Protein AF-A0A7W1GG84-F1 (afdb_monomer_lite)

Secondary structure (DSSP, 8-state):
----SSSSSHHHHHHHHHHHHHHHHHHHHHHHHHHHHHHHHHHHHHHHHHHHHHHHHHHH--TT-BHHHHHHHHHHHT-SSEEEEEE---TT-SS-SEEEEEE---TT---EEEEEEEETTEEEEEEEEETTBTT---TTPPPPEE-SSS------------------------

Foldseek 3Di:
DDDPDDDPPPVVVVVVVVVVVVVVVVVVVVVVVVVVVVVVVVVVVVQVLLVVLVVVLVVVDDFFDFPVRSVVSVVVLPRPFKDKAWDDDDVPDPQPTKIKIWGPDDPPDQTWIKIFGDDPRTTAWIAIATPVDPPHHDPPTDDIDGDSDPPPPPPPDDPDDDDDDDDPPPDPRD

pLDDT: mean 79.42, std 18.45, range [38.41, 97.88]

Sequence (174 aa):
MDKISRRDESGRSEGRSKIIRVAKVGLFLLLIFTMMFGIFLWRFASREASREELLCFRNQIEVGYTKEQIKSVFVSGNYKHLELLEFANDAANTHGNVWHVSTLLEFGASNWVLWLYFSDSRMTSMKVRLEDSENIKPHDAPPDIGTARGVPVSCVGVAGCVDESANTARPPLC

Radius of gyration: 30.0 Å; chains: 1; bounding box: 91×46×83 Å

Structure (mmCIF, N/CA/C/O backbone):
data_AF-A0A7W1GG84-F1
#
_entry.id   AF-A0A7W1GG84-F1
#
loop_
_atom_site.group_PDB
_atom_site.id
_atom_site.type_symbol
_atom_site.label_atom_id
_atom_site.label_alt_id
_atom_site.label_comp_id
_atom_site.label_asym_id
_atom_site.label_entity_id
_atom_site.label_seq_id
_atom_site.pdbx_PDB_ins_code
_atom_site.Cartn_x
_atom_site.Cartn_y
_atom_site.Cartn_z
_atom_site.occupancy
_atom_site.B_iso_or_equiv
_atom_site.auth_seq_id
_atom_site.auth_comp_id
_atom_site.auth_asym_id
_atom_site.auth_atom_id
_atom_site.pdbx_PDB_model_num
ATOM 1 N N . MET A 1 1 ? 61.677 -1.045 -62.737 1.00 53.38 1 MET A N 1
ATOM 2 C CA . MET A 1 1 ? 61.458 -1.653 -61.412 1.00 53.38 1 MET A CA 1
ATOM 3 C C . MET A 1 1 ? 60.747 -0.644 -60.522 1.00 53.38 1 MET A C 1
ATOM 5 O O . MET A 1 1 ? 61.303 0.398 -60.205 1.00 53.38 1 MET A O 1
ATOM 9 N N . ASP A 1 2 ? 59.472 -0.943 -60.281 1.00 55.41 2 ASP A N 1
ATOM 10 C CA . ASP A 1 2 ? 58.619 -0.625 -59.128 1.00 55.41 2 ASP A CA 1
ATOM 11 C C . ASP A 1 2 ? 58.476 0.826 -58.649 1.00 55.41 2 ASP A C 1
ATOM 13 O O . ASP A 1 2 ? 59.123 1.275 -57.707 1.00 55.41 2 ASP A O 1
ATOM 17 N N . LYS A 1 3 ? 57.507 1.543 -59.237 1.00 57.78 3 LYS A N 1
ATOM 18 C CA . LYS A 1 3 ? 56.982 2.816 -58.702 1.00 57.78 3 LYS A CA 1
ATOM 19 C C . LYS A 1 3 ? 55.458 2.968 -58.840 1.00 57.78 3 LYS A C 1
ATOM 21 O O . LYS A 1 3 ? 54.955 4.074 -59.009 1.00 57.78 3 LYS A O 1
ATOM 26 N N . ILE A 1 4 ? 54.704 1.870 -58.755 1.00 60.88 4 ILE A N 1
ATOM 27 C CA . ILE A 1 4 ? 53.233 1.890 -58.860 1.00 60.88 4 ILE A CA 1
ATOM 28 C C . ILE A 1 4 ? 52.624 0.990 -57.777 1.00 60.88 4 ILE A C 1
ATOM 30 O O . ILE A 1 4 ? 52.214 -0.118 -58.076 1.00 60.88 4 ILE A O 1
ATOM 34 N N . SER A 1 5 ? 52.612 1.416 -56.505 1.00 60.25 5 SER A N 1
ATOM 35 C CA . SER A 1 5 ? 51.786 0.749 -55.471 1.00 60.25 5 SER A CA 1
ATOM 36 C C . SER A 1 5 ? 51.687 1.536 -54.150 1.00 60.25 5 SER A C 1
ATOM 38 O O . SER A 1 5 ? 51.948 0.987 -53.083 1.00 60.25 5 SER A O 1
ATOM 40 N N . ARG A 1 6 ? 51.385 2.846 -54.168 1.00 61.69 6 ARG A N 1
ATOM 41 C CA . ARG A 1 6 ? 51.180 3.610 -52.906 1.00 61.69 6 ARG A CA 1
ATOM 42 C C . ARG A 1 6 ? 50.022 4.618 -52.882 1.00 61.69 6 ARG A C 1
ATOM 44 O O . ARG A 1 6 ? 49.866 5.293 -51.872 1.00 61.69 6 ARG A O 1
ATOM 51 N N . ARG A 1 7 ? 49.204 4.759 -53.936 1.00 59.62 7 ARG A N 1
ATOM 52 C CA . ARG A 1 7 ? 48.136 5.788 -53.956 1.00 59.62 7 ARG A CA 1
ATOM 53 C C . ARG A 1 7 ? 46.741 5.332 -53.514 1.00 59.62 7 ARG A C 1
ATOM 55 O O . ARG A 1 7 ? 45.951 6.201 -53.165 1.00 59.62 7 ARG A O 1
ATOM 62 N N . ASP A 1 8 ? 46.463 4.034 -53.404 1.00 59.53 8 ASP A N 1
ATOM 63 C CA . ASP A 1 8 ? 45.087 3.567 -53.140 1.00 59.53 8 ASP A CA 1
ATOM 64 C C . ASP A 1 8 ? 44.741 3.315 -51.660 1.00 59.53 8 ASP A C 1
ATOM 66 O O . ASP A 1 8 ? 43.592 3.025 -51.330 1.00 59.53 8 ASP A O 1
ATOM 70 N N . GLU A 1 9 ? 45.680 3.476 -50.724 1.00 64.06 9 GLU A N 1
ATOM 71 C CA . GLU A 1 9 ? 45.395 3.217 -49.300 1.00 64.06 9 GLU A CA 1
ATOM 72 C C . GLU A 1 9 ? 44.763 4.410 -48.560 1.00 64.06 9 GLU A C 1
ATOM 74 O O . GLU A 1 9 ? 44.123 4.234 -47.520 1.00 64.06 9 GLU A O 1
ATOM 79 N N . SER A 1 10 ? 44.877 5.627 -49.104 1.00 61.03 10 SER A N 1
ATOM 80 C CA . SER A 1 10 ? 44.446 6.853 -48.415 1.00 61.03 10 SER A CA 1
ATOM 81 C C . SER A 1 10 ? 42.918 6.979 -48.301 1.00 61.03 10 SER A C 1
ATOM 83 O O . SER A 1 10 ? 42.414 7.308 -47.226 1.00 61.03 10 SER A O 1
ATOM 85 N N . GLY A 1 11 ? 42.159 6.622 -49.344 1.00 61.44 11 GLY A N 1
ATOM 86 C CA . GLY A 1 11 ? 40.690 6.732 -49.334 1.00 61.44 11 GLY A CA 1
ATOM 87 C C . GLY A 1 11 ? 39.984 5.719 -48.420 1.00 61.44 11 GLY A C 1
ATOM 88 O O . GLY A 1 11 ? 38.868 5.954 -47.955 1.00 61.44 11 GLY A O 1
ATOM 89 N N . ARG A 1 12 ? 40.641 4.596 -48.097 1.00 64.88 12 ARG A N 1
ATOM 90 C CA . ARG A 1 12 ? 40.060 3.517 -47.275 1.00 64.88 12 ARG A CA 1
ATOM 91 C C . ARG A 1 12 ? 40.078 3.829 -45.774 1.00 64.88 12 ARG A C 1
ATOM 93 O O . ARG A 1 12 ? 39.260 3.296 -45.022 1.00 64.88 12 ARG A O 1
ATOM 100 N N . SER A 1 13 ? 40.991 4.700 -45.343 1.00 66.25 13 SER A N 1
ATOM 101 C CA . SER A 1 13 ? 41.133 5.148 -43.951 1.00 66.25 13 SER A CA 1
ATOM 102 C C . SER A 1 13 ? 39.976 6.056 -43.516 1.00 66.25 13 SER A C 1
ATOM 104 O O . SER A 1 13 ? 39.397 5.874 -42.440 1.00 66.25 13 SER A O 1
ATOM 106 N N . GLU A 1 14 ? 39.557 6.979 -44.386 1.00 75.44 14 GLU A N 1
ATOM 107 C CA . GLU A 1 14 ? 38.548 7.981 -44.035 1.00 75.44 14 GLU A CA 1
ATOM 108 C C . GLU A 1 14 ? 37.160 7.353 -43.808 1.00 75.44 14 GLU A C 1
ATOM 110 O O . GLU A 1 14 ? 36.471 7.690 -42.840 1.00 75.44 14 GLU A O 1
ATOM 115 N N . GLY A 1 15 ? 36.782 6.358 -44.622 1.00 76.50 15 GLY A N 1
ATOM 116 C CA . GLY A 1 15 ? 35.513 5.632 -44.483 1.00 76.50 15 GLY A CA 1
ATOM 117 C C . GLY A 1 15 ? 35.393 4.833 -43.178 1.00 76.50 15 GLY A C 1
ATOM 118 O O . GLY A 1 15 ? 34.332 4.821 -42.551 1.00 76.50 15 GLY A O 1
ATOM 119 N N . ARG A 1 16 ? 36.491 4.227 -42.702 1.00 83.00 16 ARG A N 1
ATOM 120 C CA . ARG A 1 16 ? 36.508 3.453 -41.444 1.00 83.00 16 ARG A CA 1
ATOM 121 C C . ARG A 1 16 ? 36.235 4.330 -40.224 1.00 83.00 16 ARG A C 1
ATOM 123 O O . ARG A 1 16 ? 35.524 3.909 -39.315 1.00 83.00 16 ARG A O 1
ATOM 130 N N . SER A 1 17 ? 36.737 5.564 -40.224 1.00 84.75 17 SER A N 1
ATOM 131 C CA . SER A 1 17 ? 36.524 6.500 -39.114 1.00 84.75 17 SER A CA 1
ATOM 132 C C . SER A 1 17 ? 35.046 6.880 -38.934 1.00 84.75 17 SER A C 1
ATOM 134 O O . SER A 1 17 ? 34.570 6.987 -37.802 1.00 84.75 17 SER A O 1
ATOM 136 N N . LYS A 1 18 ? 34.294 7.013 -40.037 1.00 86.44 18 LYS A N 1
ATOM 137 C CA . LYS A 1 18 ? 32.859 7.338 -40.023 1.00 86.44 18 LYS A CA 1
ATOM 138 C C . LYS A 1 18 ? 32.036 6.170 -39.479 1.00 86.44 18 LYS A C 1
ATOM 140 O O . LYS A 1 18 ? 31.205 6.377 -38.599 1.00 86.44 18 LYS A O 1
ATOM 145 N N . ILE A 1 19 ? 32.341 4.946 -39.915 1.00 91.38 19 ILE A N 1
ATOM 146 C CA . ILE A 1 19 ? 31.678 3.725 -39.430 1.00 91.38 19 ILE A CA 1
ATOM 147 C C . ILE A 1 19 ? 31.892 3.555 -37.920 1.00 91.38 19 ILE A C 1
ATOM 149 O O . ILE A 1 19 ? 30.937 3.304 -37.188 1.00 91.38 19 ILE A O 1
ATOM 153 N N . ILE A 1 20 ? 33.118 3.772 -37.430 1.00 91.81 20 ILE A N 1
ATOM 154 C CA . ILE A 1 20 ? 33.425 3.671 -35.994 1.00 91.81 20 ILE A CA 1
ATOM 155 C C . ILE A 1 20 ? 32.645 4.714 -35.181 1.00 91.81 20 ILE A C 1
ATOM 157 O O . ILE A 1 20 ? 32.156 4.398 -34.098 1.00 91.81 20 ILE A O 1
ATOM 161 N N . ARG A 1 21 ? 32.500 5.951 -35.680 1.00 92.88 21 ARG A N 1
ATOM 162 C CA . ARG A 1 21 ? 31.719 6.992 -34.987 1.00 92.88 21 ARG A CA 1
ATOM 163 C C . ARG A 1 21 ? 30.241 6.618 -34.890 1.00 92.88 21 ARG A C 1
ATOM 165 O O . ARG A 1 21 ? 29.682 6.702 -33.802 1.00 92.88 21 ARG A O 1
ATOM 172 N N . VAL A 1 22 ? 29.635 6.155 -35.985 1.00 94.81 22 VAL A N 1
ATOM 173 C CA . VAL A 1 22 ? 28.223 5.733 -35.998 1.00 94.81 22 VAL A CA 1
ATOM 174 C C . VAL A 1 22 ? 27.998 4.538 -35.070 1.00 94.81 22 VAL A C 1
ATOM 176 O O . VAL A 1 22 ? 27.066 4.558 -34.270 1.00 94.81 22 VAL A O 1
ATOM 179 N N . ALA A 1 23 ? 28.889 3.542 -35.098 1.00 95.44 23 ALA A N 1
ATOM 180 C CA . ALA A 1 23 ? 28.803 2.381 -34.214 1.00 95.44 23 ALA A CA 1
ATOM 181 C C . ALA A 1 23 ? 28.881 2.770 -32.727 1.00 95.44 23 ALA A C 1
ATOM 183 O O . ALA A 1 23 ? 28.103 2.268 -31.919 1.00 95.44 23 ALA A O 1
ATOM 184 N N . LYS A 1 24 ? 29.773 3.703 -32.359 1.00 95.69 24 LYS A N 1
ATOM 185 C CA . LYS A 1 24 ? 29.884 4.204 -30.978 1.00 95.69 24 LYS A CA 1
ATOM 186 C C . LYS A 1 24 ? 28.625 4.938 -30.519 1.00 95.69 24 LYS A C 1
ATOM 188 O O . LYS A 1 24 ? 28.185 4.717 -29.396 1.00 95.69 24 LYS A O 1
ATOM 193 N N . VAL A 1 25 ? 28.042 5.779 -31.375 1.00 97.31 25 VAL A N 1
ATOM 194 C CA . VAL A 1 25 ? 26.792 6.490 -31.057 1.00 97.31 25 VAL A CA 1
ATOM 195 C C . VAL A 1 25 ? 25.637 5.501 -30.894 1.00 97.31 25 VAL A C 1
ATOM 197 O O . VAL A 1 25 ? 24.900 5.590 -29.917 1.00 97.31 25 VAL A O 1
ATOM 200 N N . GLY A 1 26 ? 25.519 4.518 -31.791 1.00 97.62 26 GLY A N 1
ATOM 201 C CA . GLY A 1 26 ? 24.507 3.465 -31.684 1.00 97.62 26 GLY A CA 1
ATOM 202 C C . GLY A 1 26 ? 24.640 2.650 -30.394 1.00 97.62 26 GLY A C 1
ATOM 203 O O . GLY A 1 26 ? 23.651 2.453 -29.693 1.00 97.62 26 GLY A O 1
ATOM 204 N N . LEU A 1 27 ? 25.863 2.247 -30.033 1.00 97.69 27 LEU A N 1
ATOM 205 C CA . LEU A 1 27 ? 26.129 1.537 -28.779 1.00 97.69 27 LEU A CA 1
ATOM 206 C C . LEU A 1 27 ? 25.777 2.390 -27.553 1.00 97.69 27 LEU A C 1
ATOM 208 O O . LEU A 1 27 ? 25.178 1.884 -26.612 1.00 97.69 27 LEU A O 1
ATOM 212 N N . PHE A 1 28 ? 26.111 3.681 -27.565 1.00 97.56 28 PHE A N 1
ATOM 213 C CA . PHE A 1 28 ? 25.784 4.589 -26.466 1.00 97.56 28 PHE A CA 1
ATOM 214 C C . PHE A 1 28 ? 24.269 4.737 -26.268 1.00 97.56 28 PHE A C 1
ATOM 216 O O . PHE A 1 28 ? 23.782 4.629 -25.144 1.00 97.56 28 PHE A O 1
ATOM 223 N N . LEU A 1 29 ? 23.511 4.910 -27.356 1.00 97.88 29 LEU A N 1
ATOM 224 C CA . LEU A 1 29 ? 22.048 4.975 -27.296 1.00 97.88 29 LEU A CA 1
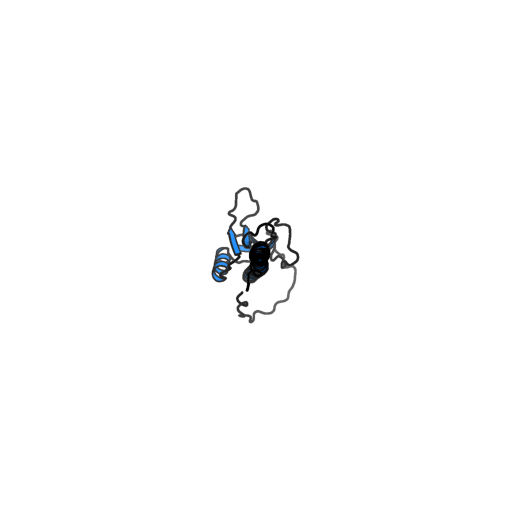ATOM 225 C C . LEU A 1 29 ? 21.435 3.653 -26.822 1.00 97.88 29 LEU A C 1
ATOM 227 O O . LEU A 1 29 ? 20.508 3.669 -26.015 1.00 97.88 29 LEU A O 1
ATOM 231 N N . LEU A 1 30 ? 21.980 2.516 -27.266 1.00 97.56 30 LEU A N 1
ATOM 232 C CA . LEU A 1 30 ? 21.557 1.198 -26.797 1.00 97.56 30 LEU A CA 1
ATOM 233 C C . LEU A 1 30 ? 21.788 1.040 -25.288 1.00 97.56 30 LEU A C 1
ATOM 235 O O . LEU A 1 30 ? 20.893 0.579 -24.585 1.00 97.56 30 LEU A O 1
ATOM 239 N N . LEU A 1 31 ? 22.946 1.463 -24.774 1.00 97.38 31 LEU A N 1
ATOM 240 C CA . LEU A 1 31 ? 23.242 1.406 -23.340 1.00 97.38 31 LEU A CA 1
ATOM 241 C C . LEU A 1 31 ? 22.263 2.261 -22.528 1.00 97.38 31 LEU A C 1
ATOM 243 O O . LEU A 1 31 ? 21.696 1.765 -21.555 1.00 97.38 31 LEU A O 1
ATOM 247 N N . ILE A 1 32 ? 21.988 3.496 -22.962 1.00 97.00 32 ILE A N 1
ATOM 248 C CA . ILE A 1 32 ? 20.979 4.353 -22.320 1.00 97.00 32 ILE A CA 1
ATOM 249 C C . ILE A 1 32 ? 19.610 3.673 -22.329 1.00 97.00 32 ILE A C 1
ATOM 251 O O . ILE A 1 32 ? 18.949 3.619 -21.294 1.00 97.00 32 ILE A O 1
ATOM 255 N N . PHE A 1 33 ? 19.199 3.116 -23.470 1.00 96.50 33 PHE A N 1
ATOM 256 C CA . PHE A 1 33 ? 17.920 2.425 -23.591 1.00 96.50 33 PHE A CA 1
ATOM 257 C C . PHE A 1 33 ? 17.826 1.233 -22.632 1.00 96.50 33 PHE A C 1
ATOM 259 O O . PHE A 1 33 ? 16.852 1.125 -21.894 1.00 96.50 33 PHE A O 1
ATOM 266 N N . THR A 1 34 ? 18.852 0.378 -22.573 1.00 96.31 34 THR A N 1
ATOM 267 C CA . THR A 1 34 ? 18.873 -0.771 -21.649 1.00 96.31 34 THR A CA 1
ATOM 268 C C . THR A 1 34 ? 18.853 -0.345 -20.182 1.00 96.31 34 THR A C 1
ATOM 270 O O . THR A 1 34 ? 18.144 -0.955 -19.385 1.00 96.31 34 THR A O 1
ATOM 273 N N . MET A 1 35 ? 19.555 0.736 -19.826 1.00 95.94 35 MET A N 1
ATOM 274 C CA . MET A 1 35 ? 19.533 1.296 -18.475 1.00 95.94 35 MET A CA 1
ATOM 275 C C . MET A 1 35 ? 18.135 1.814 -18.111 1.00 95.94 35 MET A C 1
ATOM 277 O O . MET A 1 35 ? 17.610 1.480 -17.051 1.00 95.94 35 MET A O 1
ATOM 281 N N . MET A 1 36 ? 17.501 2.589 -18.999 1.00 92.94 36 MET A N 1
ATOM 282 C CA . MET A 1 36 ? 16.145 3.102 -18.778 1.00 92.94 36 MET A CA 1
ATOM 283 C C . MET A 1 36 ? 15.109 1.977 -18.704 1.00 92.94 36 MET A C 1
ATOM 285 O O . MET A 1 36 ? 14.241 2.002 -17.834 1.00 92.94 36 MET A O 1
ATOM 289 N N . PHE A 1 37 ? 15.224 0.972 -19.574 1.00 92.44 37 PHE A N 1
ATOM 290 C CA . PHE A 1 37 ? 14.343 -0.191 -19.575 1.00 92.44 37 PHE A CA 1
ATOM 291 C C . PHE A 1 37 ? 14.502 -1.025 -18.298 1.00 92.44 37 PHE A C 1
ATOM 293 O O . PHE A 1 37 ? 13.507 -1.438 -17.712 1.00 92.44 37 PHE A O 1
ATOM 300 N N . GLY A 1 38 ? 15.732 -1.198 -17.804 1.00 90.31 38 GLY A N 1
ATOM 301 C CA . GLY A 1 38 ? 15.996 -1.857 -16.524 1.00 90.31 38 GLY A CA 1
ATOM 302 C C . GLY A 1 38 ? 15.340 -1.137 -15.342 1.00 90.31 38 GLY A C 1
ATOM 303 O O . GLY A 1 38 ? 14.673 -1.774 -14.532 1.00 90.31 38 GLY A O 1
ATOM 304 N N . ILE A 1 39 ? 15.450 0.196 -15.278 1.00 86.50 39 ILE A N 1
ATOM 305 C CA . ILE A 1 39 ? 14.775 1.009 -14.248 1.00 86.50 39 ILE A CA 1
ATOM 306 C C . ILE A 1 39 ? 13.250 0.872 -14.354 1.00 86.50 39 ILE A C 1
ATOM 308 O O . ILE A 1 39 ? 12.566 0.787 -13.335 1.00 8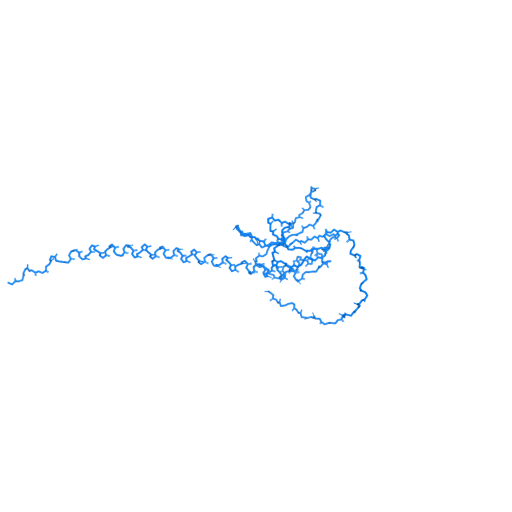6.50 39 ILE A O 1
ATOM 312 N N . PHE A 1 40 ? 12.710 0.846 -15.575 1.00 81.31 40 PHE A N 1
ATOM 313 C CA . PHE A 1 40 ? 11.275 0.689 -15.808 1.00 81.31 40 PHE A CA 1
ATOM 314 C C . PHE A 1 40 ? 10.759 -0.677 -15.337 1.00 81.31 40 PHE A C 1
ATOM 316 O O . PHE A 1 40 ? 9.768 -0.737 -14.612 1.00 81.31 40 PHE A O 1
ATOM 323 N N . LEU A 1 41 ? 11.453 -1.765 -15.688 1.00 80.69 41 LEU A N 1
ATOM 324 C CA . LEU A 1 41 ? 11.095 -3.111 -15.238 1.00 80.69 41 LEU A CA 1
ATOM 325 C C . LEU A 1 41 ? 11.209 -3.263 -13.719 1.00 80.69 41 LEU A C 1
ATOM 327 O O . LEU A 1 41 ? 10.331 -3.863 -13.104 1.00 80.69 41 LEU A O 1
ATOM 331 N N . TRP A 1 42 ? 12.259 -2.698 -13.115 1.00 77.00 42 TRP A N 1
ATOM 332 C CA . TRP A 1 42 ? 12.431 -2.720 -11.664 1.00 77.00 42 TRP A CA 1
ATOM 333 C C . TRP A 1 42 ? 11.273 -2.020 -10.947 1.00 77.00 42 TRP A C 1
ATOM 335 O O . TRP A 1 42 ? 10.728 -2.569 -9.997 1.00 77.00 42 TRP A O 1
ATOM 345 N N . ARG A 1 43 ? 10.831 -0.861 -11.453 1.00 74.62 43 ARG A N 1
ATOM 346 C CA . ARG A 1 43 ? 9.653 -0.163 -10.918 1.00 74.62 43 ARG A CA 1
ATOM 347 C C . ARG A 1 43 ? 8.372 -0.972 -11.038 1.00 74.62 43 ARG A C 1
ATOM 349 O O . ARG A 1 43 ? 7.583 -0.976 -10.106 1.00 74.62 43 ARG A O 1
ATOM 356 N N . PHE A 1 44 ? 8.161 -1.641 -12.170 1.00 73.44 44 PHE A N 1
ATOM 357 C CA . PHE A 1 44 ? 6.965 -2.458 -12.340 1.00 73.44 44 PHE A CA 1
ATOM 358 C C . PHE A 1 44 ? 6.936 -3.580 -11.298 1.00 73.44 44 PHE A C 1
ATOM 360 O O . PHE A 1 44 ? 5.993 -3.644 -10.528 1.00 73.44 44 PHE A O 1
ATOM 367 N N . ALA A 1 45 ? 8.018 -4.356 -11.172 1.00 76.88 45 ALA A N 1
ATOM 368 C CA . ALA A 1 45 ? 8.095 -5.463 -10.217 1.00 76.88 45 ALA A CA 1
ATOM 369 C C . ALA A 1 45 ? 7.872 -5.047 -8.745 1.00 76.88 45 ALA A C 1
ATOM 371 O O . ALA A 1 45 ? 7.323 -5.824 -7.964 1.00 76.88 45 ALA A O 1
ATOM 372 N N . SER A 1 46 ? 8.263 -3.829 -8.358 1.00 78.06 46 SER A N 1
ATOM 373 C CA . SER A 1 46 ? 8.051 -3.317 -6.997 1.00 78.06 46 SER A CA 1
ATOM 374 C C . SER A 1 46 ? 6.574 -3.097 -6.647 1.00 78.06 46 SER A C 1
ATOM 376 O O . SER A 1 46 ? 6.212 -3.152 -5.470 1.00 78.06 46 SER A O 1
ATOM 378 N N . ARG A 1 47 ? 5.698 -2.872 -7.637 1.00 78.69 47 ARG A N 1
ATOM 379 C CA . ARG A 1 47 ? 4.272 -2.587 -7.401 1.00 78.69 47 ARG A CA 1
ATOM 380 C C . ARG A 1 47 ? 3.521 -3.811 -6.918 1.00 78.69 47 ARG A C 1
ATOM 382 O O . ARG A 1 47 ? 2.795 -3.728 -5.928 1.00 78.69 47 ARG A O 1
ATOM 389 N N . GLU A 1 48 ? 3.692 -4.935 -7.605 1.00 83.62 48 GLU A N 1
ATOM 390 C CA . GLU A 1 48 ? 3.092 -6.205 -7.207 1.00 83.62 48 GLU A CA 1
ATOM 391 C C . GLU A 1 48 ? 3.575 -6.614 -5.812 1.00 83.62 48 GLU A C 1
ATOM 393 O O . GLU A 1 48 ? 2.743 -6.904 -4.956 1.00 83.62 48 GLU A O 1
ATOM 398 N N . ALA A 1 49 ? 4.880 -6.502 -5.536 1.00 87.81 49 ALA A N 1
ATOM 399 C CA . ALA A 1 49 ? 5.436 -6.805 -4.216 1.00 87.81 49 ALA A CA 1
ATOM 400 C C . ALA A 1 49 ? 4.832 -5.926 -3.105 1.00 87.81 49 ALA A C 1
ATOM 402 O O . ALA A 1 49 ? 4.445 -6.424 -2.051 1.00 87.81 49 ALA A O 1
ATOM 403 N N . SER A 1 50 ? 4.675 -4.623 -3.355 1.00 89.06 50 SER A N 1
ATOM 404 C CA . SER A 1 50 ? 4.084 -3.698 -2.378 1.00 89.06 50 SER A CA 1
ATOM 405 C C . SER A 1 50 ? 2.609 -4.016 -2.100 1.00 89.06 50 SER A C 1
ATOM 407 O O . SER A 1 50 ? 2.142 -3.906 -0.965 1.00 89.06 50 SER A O 1
ATOM 409 N N . ARG A 1 51 ? 1.856 -4.436 -3.128 1.00 90.31 51 ARG A N 1
ATOM 410 C CA . ARG A 1 51 ? 0.457 -4.869 -2.977 1.00 90.31 51 ARG A CA 1
ATOM 411 C C . ARG A 1 51 ? 0.352 -6.162 -2.183 1.00 90.31 51 ARG A C 1
ATOM 413 O O . ARG A 1 51 ? -0.503 -6.255 -1.306 1.00 90.31 51 ARG A O 1
ATOM 420 N N . GLU A 1 52 ? 1.207 -7.136 -2.474 1.00 92.12 52 GLU A N 1
ATOM 421 C CA . GLU A 1 52 ? 1.262 -8.400 -1.738 1.00 92.12 52 GLU A CA 1
ATOM 422 C C . GLU A 1 52 ? 1.604 -8.168 -0.262 1.00 92.12 52 GLU A C 1
ATOM 424 O O . GLU A 1 52 ? 0.906 -8.690 0.607 1.00 92.12 52 GLU A O 1
ATOM 429 N N . GLU A 1 53 ? 2.585 -7.309 0.036 1.00 94.19 53 GLU A N 1
ATOM 430 C CA . GLU A 1 53 ? 2.920 -6.906 1.408 1.00 94.19 53 GLU A CA 1
ATOM 431 C C . GLU A 1 53 ? 1.726 -6.253 2.118 1.00 94.19 53 GLU A C 1
ATOM 433 O O . GLU A 1 53 ? 1.393 -6.632 3.243 1.00 94.19 53 GLU A O 1
ATOM 438 N N . LEU A 1 54 ? 1.035 -5.310 1.464 1.00 94.56 54 LEU A N 1
ATOM 439 C CA . LEU A 1 54 ? -0.129 -4.627 2.042 1.00 94.56 54 LEU A CA 1
ATOM 440 C C . LEU A 1 54 ? -1.277 -5.599 2.339 1.00 94.56 54 LEU A C 1
ATOM 442 O O . LEU A 1 54 ? -1.927 -5.509 3.384 1.00 94.56 54 LEU A O 1
ATOM 446 N N . LEU A 1 55 ? -1.529 -6.544 1.431 1.00 94.25 55 LEU A N 1
ATOM 447 C CA . LEU A 1 55 ? -2.531 -7.590 1.624 1.00 94.25 55 LEU A CA 1
ATOM 448 C C . LEU A 1 55 ? -2.131 -8.564 2.729 1.00 94.25 55 LEU A C 1
ATOM 450 O O . LEU A 1 55 ? -2.987 -8.971 3.514 1.00 94.25 55 LEU A O 1
ATOM 454 N N . CYS A 1 56 ? -0.848 -8.899 2.825 1.00 94.75 56 CYS A N 1
ATOM 455 C CA . CYS A 1 56 ? -0.335 -9.726 3.901 1.00 94.75 56 CYS A CA 1
ATOM 456 C C . CYS A 1 56 ? -0.536 -9.062 5.260 1.00 94.75 56 CYS A C 1
ATOM 458 O O . CYS A 1 56 ? -1.127 -9.662 6.157 1.00 94.75 56 CYS A O 1
ATOM 460 N N . PHE A 1 57 ? -0.144 -7.791 5.375 1.00 96.06 57 PHE A N 1
ATOM 461 C CA . PHE A 1 57 ? -0.351 -7.002 6.580 1.00 96.06 57 PHE A CA 1
ATOM 462 C C . PHE A 1 57 ? -1.833 -6.929 6.956 1.00 96.06 57 PHE A C 1
ATOM 464 O O . PHE A 1 57 ? -2.195 -7.216 8.096 1.00 96.06 57 PHE A O 1
ATOM 471 N N . ARG A 1 58 ? -2.710 -6.633 5.986 1.00 95.44 58 ARG A N 1
ATOM 472 C CA . ARG A 1 58 ? -4.168 -6.619 6.183 1.00 95.44 58 ARG A CA 1
ATOM 473 C C . ARG A 1 58 ? -4.687 -7.947 6.736 1.00 95.44 58 ARG A C 1
ATOM 475 O O . ARG A 1 58 ? -5.552 -7.938 7.599 1.00 95.44 58 ARG A O 1
ATOM 482 N N . ASN A 1 59 ? -4.199 -9.074 6.224 1.00 94.81 59 ASN A N 1
ATOM 483 C CA . ASN A 1 59 ? -4.673 -10.399 6.623 1.00 94.81 59 ASN A CA 1
ATOM 484 C C . ASN A 1 59 ? -4.138 -10.849 7.995 1.00 94.81 59 ASN A C 1
ATOM 486 O O . ASN A 1 59 ? -4.663 -11.806 8.553 1.00 94.81 59 ASN A O 1
ATOM 490 N N . GLN A 1 60 ? -3.113 -10.184 8.539 1.00 95.44 60 GLN A N 1
ATOM 491 C CA . GLN A 1 60 ? -2.574 -10.456 9.879 1.00 95.44 60 GLN A CA 1
ATOM 492 C C . GLN A 1 60 ? -3.271 -9.665 10.994 1.00 95.44 60 GLN A C 1
ATOM 494 O O . GLN A 1 60 ? -3.126 -10.002 12.171 1.00 95.44 60 GLN A O 1
ATOM 499 N N . ILE A 1 61 ? -3.982 -8.592 10.647 1.00 95.88 61 ILE A N 1
ATOM 500 C CA . ILE A 1 61 ? -4.671 -7.732 11.609 1.00 95.88 61 ILE A CA 1
ATOM 501 C C . ILE A 1 61 ? -6.175 -8.003 11.597 1.00 95.88 61 ILE A C 1
ATOM 503 O O . ILE A 1 61 ? -6.779 -8.242 10.554 1.00 95.88 61 ILE A O 1
ATOM 507 N N . GLU A 1 62 ? -6.802 -7.908 12.766 1.00 95.06 62 GLU A N 1
ATOM 508 C CA . GLU A 1 62 ? -8.233 -8.154 12.929 1.00 95.06 62 GLU A CA 1
ATOM 509 C C . GLU A 1 62 ? -8.927 -6.975 13.608 1.00 95.06 62 GLU A C 1
ATOM 511 O O . GLU A 1 62 ? -8.336 -6.233 14.400 1.00 95.06 62 GLU A O 1
ATOM 516 N N . VAL A 1 63 ? -10.213 -6.793 13.298 1.00 94.88 63 VAL A N 1
ATOM 517 C CA . VAL A 1 63 ? -11.054 -5.796 13.973 1.00 94.88 63 VAL A CA 1
ATOM 518 C C . VAL A 1 63 ? -11.035 -6.062 15.483 1.00 94.88 63 VAL A C 1
ATOM 520 O O . VAL A 1 63 ? -11.144 -7.197 15.930 1.00 94.88 63 VAL A O 1
ATOM 523 N N . GLY A 1 64 ? -10.884 -5.003 16.275 1.00 94.31 64 GLY A N 1
ATOM 524 C CA . GLY A 1 64 ? -10.747 -5.055 17.730 1.00 94.31 64 GLY A CA 1
ATOM 525 C C . GLY A 1 64 ? -9.315 -4.868 18.239 1.00 94.31 64 GLY A C 1
ATOM 526 O O . GLY A 1 64 ? -9.147 -4.554 19.424 1.00 94.31 64 GLY A O 1
ATOM 527 N N . TYR A 1 65 ? -8.299 -4.996 17.373 1.00 96.00 65 TYR A N 1
ATOM 528 C CA . TYR A 1 65 ? -6.898 -4.753 17.738 1.00 96.00 65 TYR A CA 1
ATOM 529 C C . TYR A 1 65 ? -6.674 -3.304 18.177 1.00 96.00 65 TYR A C 1
ATOM 531 O O . TYR A 1 65 ? -7.277 -2.371 17.637 1.00 96.00 65 TYR A O 1
ATOM 539 N N . THR A 1 66 ? -5.790 -3.106 19.155 1.00 95.69 66 THR A N 1
ATOM 540 C CA . THR A 1 66 ? -5.351 -1.764 19.554 1.00 95.69 66 THR A CA 1
ATOM 541 C C . THR A 1 66 ? -4.272 -1.233 18.616 1.00 95.69 66 THR A C 1
ATOM 543 O O . THR A 1 66 ? -3.615 -1.979 17.884 1.00 95.69 66 THR A O 1
ATOM 546 N N . LYS A 1 67 ? -4.054 0.081 18.666 1.00 94.12 67 LYS A N 1
ATOM 547 C CA . LYS A 1 67 ? -2.989 0.777 17.934 1.00 94.12 67 LYS A CA 1
ATOM 548 C C . LYS A 1 67 ? -1.604 0.162 18.189 1.00 94.12 67 LYS A C 1
ATOM 550 O O . LYS A 1 67 ? -0.806 0.004 17.268 1.00 94.12 67 LYS A O 1
ATOM 555 N N . GLU A 1 68 ? -1.327 -0.225 19.428 1.00 95.38 68 GLU A N 1
ATOM 556 C CA . GLU A 1 68 ? -0.055 -0.811 19.863 1.00 95.38 68 GLU A CA 1
ATOM 557 C C . GLU A 1 68 ? 0.131 -2.226 19.310 1.00 95.38 68 GLU A C 1
ATOM 559 O O . GLU A 1 68 ? 1.227 -2.568 18.872 1.00 95.38 68 GLU A O 1
ATOM 564 N N . GLN A 1 69 ? -0.940 -3.027 19.279 1.00 96.56 69 GLN A N 1
ATOM 565 C CA . GLN A 1 69 ? -0.918 -4.364 18.678 1.00 96.56 69 GLN A CA 1
ATOM 566 C C . GLN A 1 69 ? -0.685 -4.289 17.167 1.00 96.56 69 GLN A C 1
ATOM 568 O O . GLN A 1 69 ? 0.089 -5.059 16.612 1.00 96.56 69 GLN A O 1
ATOM 573 N N . ILE A 1 70 ? -1.310 -3.328 16.488 1.00 96.25 70 ILE A N 1
ATOM 574 C CA . ILE A 1 70 ? -1.101 -3.126 15.050 1.00 96.25 70 ILE A CA 1
ATOM 575 C C . ILE A 1 70 ? 0.342 -2.682 14.778 1.00 96.25 70 ILE A C 1
ATOM 577 O O . ILE A 1 70 ? 0.983 -3.216 13.875 1.00 96.25 70 ILE A O 1
ATOM 581 N N . LYS A 1 71 ? 0.890 -1.765 15.590 1.00 95.75 71 LYS A N 1
ATOM 582 C CA . LYS A 1 71 ? 2.304 -1.358 15.511 1.00 95.75 71 LYS A CA 1
ATOM 583 C C . LYS A 1 71 ? 3.250 -2.542 15.728 1.00 95.75 71 LYS A C 1
ATOM 585 O O . LYS A 1 71 ? 4.224 -2.666 14.991 1.00 95.75 71 LYS A O 1
ATOM 590 N N . SER A 1 72 ? 2.979 -3.424 16.692 1.00 95.81 72 SER A N 1
ATOM 591 C CA . SER A 1 72 ? 3.838 -4.590 16.933 1.00 95.81 72 SER A CA 1
ATOM 592 C C . SER A 1 72 ? 3.796 -5.590 15.777 1.00 95.81 72 SER A C 1
ATOM 594 O O . SER A 1 72 ? 4.854 -6.059 15.359 1.00 95.81 72 SER A O 1
ATOM 596 N N . VAL A 1 73 ? 2.615 -5.848 15.201 1.00 95.69 73 VAL A N 1
ATOM 597 C CA . VAL A 1 73 ? 2.467 -6.674 13.990 1.00 95.69 73 VAL A CA 1
ATOM 598 C C . VAL A 1 73 ? 3.237 -6.054 12.824 1.00 95.69 73 VAL A C 1
ATOM 600 O O . VAL A 1 73 ? 4.022 -6.746 12.177 1.00 95.69 73 VAL A O 1
ATOM 603 N N . PHE A 1 74 ? 3.098 -4.742 12.610 1.00 95.56 74 PHE A N 1
ATOM 604 C CA . PHE A 1 74 ? 3.795 -4.024 11.542 1.00 95.56 74 PHE A CA 1
ATOM 605 C C . PHE A 1 74 ? 5.321 -4.143 11.662 1.00 95.56 74 PHE A C 1
ATOM 607 O O . PHE A 1 74 ? 5.993 -4.521 10.705 1.00 95.56 74 PHE A O 1
ATOM 614 N N . VAL A 1 75 ? 5.868 -3.898 12.858 1.00 94.94 75 VAL A N 1
ATOM 615 C CA . VAL A 1 75 ? 7.310 -4.026 13.127 1.00 94.94 75 VAL A CA 1
ATOM 616 C C . VAL A 1 75 ? 7.782 -5.473 12.963 1.00 94.94 75 VAL A C 1
ATOM 618 O O . VAL A 1 75 ? 8.862 -5.705 12.425 1.00 94.94 75 VAL A O 1
ATOM 621 N N . SER A 1 76 ? 6.981 -6.452 13.392 1.00 94.56 76 SER A N 1
ATOM 622 C CA . SER A 1 76 ? 7.341 -7.871 13.288 1.00 94.56 76 SER A CA 1
ATOM 623 C C . SER A 1 76 ? 7.367 -8.397 11.851 1.00 94.56 76 SER A C 1
ATOM 625 O O . SER A 1 76 ? 8.160 -9.286 11.553 1.00 94.56 76 SER A O 1
ATOM 627 N N . GLY A 1 77 ? 6.537 -7.836 10.964 1.00 91.31 77 GLY A N 1
ATOM 628 C CA . GLY A 1 77 ? 6.453 -8.249 9.563 1.00 91.31 77 GLY A CA 1
ATOM 629 C C . GLY A 1 77 ? 7.602 -7.747 8.686 1.00 91.31 77 GLY A C 1
ATOM 630 O O . GLY A 1 77 ? 7.810 -8.292 7.611 1.00 91.31 77 GLY A O 1
ATOM 631 N N . ASN A 1 78 ? 8.378 -6.752 9.139 1.00 91.75 78 ASN A N 1
ATOM 632 C CA . ASN A 1 78 ? 9.528 -6.194 8.408 1.00 91.75 78 ASN A CA 1
ATOM 633 C C . ASN A 1 78 ? 9.208 -5.815 6.943 1.00 91.75 78 ASN A C 1
ATOM 635 O O . ASN A 1 78 ? 9.962 -6.129 6.017 1.00 91.75 78 ASN A O 1
ATOM 639 N N . TYR A 1 79 ? 8.066 -5.156 6.747 1.00 92.56 79 TYR A N 1
ATOM 640 C CA . TYR A 1 79 ? 7.589 -4.705 5.441 1.00 92.56 79 TYR A CA 1
ATOM 641 C C . TYR A 1 79 ? 8.552 -3.676 4.841 1.00 92.56 79 TYR A C 1
ATOM 643 O O . TYR A 1 79 ? 8.867 -2.668 5.474 1.00 92.56 79 TYR A O 1
ATOM 651 N N . LYS A 1 80 ? 9.039 -3.930 3.622 1.00 90.94 80 LYS A N 1
ATOM 652 C CA . LYS A 1 80 ? 10.060 -3.087 2.975 1.00 90.94 80 LYS A CA 1
ATOM 653 C C . LYS A 1 80 ? 9.454 -1.928 2.204 1.00 90.94 80 LYS A C 1
ATOM 655 O O . LYS A 1 80 ? 10.126 -0.918 2.005 1.00 90.94 80 LYS A O 1
ATOM 660 N N . HIS A 1 81 ? 8.218 -2.093 1.745 1.00 90.94 81 HIS A N 1
ATOM 661 C CA . HIS A 1 81 ? 7.578 -1.161 0.824 1.00 90.94 81 HIS A CA 1
ATOM 662 C C . HIS A 1 81 ? 6.383 -0.432 1.438 1.00 90.94 81 HIS A C 1
ATOM 664 O O . HIS A 1 81 ? 5.756 0.383 0.759 1.00 90.94 81 HIS A O 1
ATOM 670 N N . LEU A 1 82 ? 6.059 -0.727 2.699 1.00 93.44 82 LEU A N 1
ATOM 671 C CA . LEU A 1 82 ? 4.938 -0.129 3.410 1.00 93.44 82 LEU A CA 1
ATOM 672 C C . LEU A 1 82 ? 5.407 0.935 4.392 1.00 93.44 82 LEU A C 1
ATOM 674 O O . LEU A 1 82 ? 6.411 0.774 5.083 1.00 93.44 82 LEU A O 1
ATOM 678 N N . GLU A 1 83 ? 4.601 1.978 4.515 1.00 93.12 83 GLU A N 1
ATOM 679 C CA . GLU A 1 83 ? 4.736 2.997 5.539 1.00 93.12 83 GLU A CA 1
ATOM 680 C C . GLU A 1 83 ? 3.446 3.054 6.361 1.00 93.12 83 GLU A C 1
ATOM 682 O O . GLU A 1 83 ? 2.341 3.112 5.816 1.00 93.12 83 GLU A O 1
ATOM 687 N N . LEU A 1 84 ? 3.590 2.996 7.686 1.00 94.00 84 LEU A N 1
ATOM 688 C CA . LEU A 1 84 ? 2.492 3.190 8.624 1.00 94.00 84 LEU A CA 1
ATOM 689 C C . LEU A 1 84 ? 2.465 4.659 9.032 1.00 94.00 84 LEU A C 1
ATOM 691 O O . LEU A 1 84 ? 3.342 5.126 9.760 1.00 94.00 84 LEU A O 1
ATOM 695 N N . LEU A 1 85 ? 1.430 5.361 8.598 1.00 91.38 85 LEU A N 1
ATOM 696 C CA . LEU A 1 85 ? 1.252 6.775 8.860 1.00 91.38 85 LEU A CA 1
ATOM 697 C C . LEU A 1 85 ? 0.078 6.977 9.832 1.00 91.38 85 LEU A C 1
ATOM 699 O O . LEU A 1 85 ? -1.011 6.406 9.702 1.00 91.38 85 LEU A O 1
ATOM 703 N N . GLU A 1 86 ? 0.325 7.777 10.867 1.00 89.25 86 GLU A N 1
ATOM 704 C CA . GLU A 1 86 ? -0.645 8.100 11.911 1.00 89.25 86 GLU A CA 1
ATOM 705 C C . GLU A 1 86 ? -1.144 9.530 11.701 1.00 89.25 86 GLU A C 1
ATOM 707 O O . GLU A 1 86 ? -0.415 10.494 11.941 1.00 89.25 86 GLU A O 1
ATOM 712 N N . PHE A 1 87 ? -2.404 9.679 11.289 1.00 82.19 87 PHE A N 1
ATOM 713 C CA . PHE A 1 87 ? -3.049 10.984 11.294 1.00 82.19 87 PHE A CA 1
ATOM 714 C C . PHE A 1 87 ? -3.526 11.291 12.711 1.00 82.19 87 PHE A C 1
ATOM 716 O O . PHE A 1 87 ? -4.498 10.718 13.213 1.00 82.19 87 PHE A O 1
ATOM 723 N N . ALA A 1 88 ? -2.809 12.192 13.380 1.00 64.44 88 ALA A N 1
ATOM 724 C CA . ALA A 1 88 ? -3.292 12.786 14.613 1.00 64.44 88 ALA A CA 1
ATOM 725 C C . ALA A 1 88 ? -4.578 13.573 14.317 1.00 64.44 88 ALA A C 1
ATOM 727 O O . ALA A 1 88 ? -4.684 14.223 13.279 1.00 64.44 88 ALA A O 1
ATOM 728 N N . ASN A 1 89 ? -5.550 13.491 15.229 1.00 59.56 89 ASN A N 1
ATOM 729 C CA . ASN A 1 89 ? -6.812 14.219 15.135 1.00 59.56 89 ASN A CA 1
ATOM 730 C C . ASN A 1 89 ? -6.529 15.719 15.004 1.00 59.56 89 ASN A C 1
ATOM 732 O O . ASN A 1 89 ? -6.287 16.392 16.005 1.00 59.56 89 ASN A O 1
ATOM 736 N N . ASP A 1 90 ? -6.560 16.244 13.785 1.00 53.00 90 ASP A N 1
ATOM 737 C CA . ASP A 1 90 ? -6.643 17.680 13.597 1.00 53.00 90 ASP A CA 1
ATOM 738 C C . ASP A 1 90 ? -8.067 18.080 13.985 1.00 53.00 90 ASP A C 1
ATOM 740 O O . ASP A 1 90 ? -9.026 17.441 13.548 1.00 53.00 90 ASP A O 1
ATOM 744 N N . ALA A 1 91 ? -8.232 19.083 14.846 1.00 52.59 91 ALA A N 1
ATOM 745 C CA . ALA A 1 91 ? -9.519 19.412 15.476 1.00 52.59 91 ALA A CA 1
ATOM 746 C C . ALA A 1 91 ? -10.649 19.744 14.470 1.00 52.59 91 ALA A C 1
ATOM 748 O O . ALA A 1 91 ? -11.817 19.816 14.848 1.00 52.59 91 ALA A O 1
ATOM 749 N N . ALA A 1 92 ? -10.305 19.931 13.192 1.00 55.25 92 ALA A N 1
ATOM 750 C CA . ALA A 1 92 ? -11.223 20.145 12.078 1.00 55.25 92 ALA A CA 1
ATOM 751 C C . ALA A 1 92 ? -11.704 18.850 11.388 1.00 55.25 92 ALA A C 1
ATOM 753 O O . ALA A 1 92 ? -12.715 18.876 10.686 1.00 55.25 92 ALA A O 1
ATOM 754 N N . ASN A 1 93 ? -11.025 17.715 11.580 1.00 50.69 93 ASN A N 1
ATOM 755 C CA . ASN A 1 93 ? -11.377 16.452 10.941 1.00 50.69 93 ASN A CA 1
ATOM 756 C C . ASN A 1 93 ? -12.352 15.666 11.821 1.00 50.69 93 ASN A C 1
ATOM 758 O O . ASN A 1 93 ? -12.002 15.102 12.852 1.00 50.69 93 ASN A O 1
ATOM 762 N N . THR A 1 94 ? -13.603 15.580 11.369 1.00 54.03 94 THR A N 1
ATOM 763 C CA . THR A 1 94 ? -14.685 14.796 11.997 1.00 54.03 94 THR A CA 1
ATOM 764 C C . THR A 1 94 ? -14.431 13.277 11.954 1.00 54.03 94 THR A C 1
ATOM 766 O O . THR A 1 94 ? -15.198 12.490 12.507 1.00 54.03 94 THR A O 1
ATOM 769 N N . HIS A 1 95 ? -13.352 12.854 11.294 1.00 54.75 95 HIS A N 1
ATOM 770 C CA . HIS A 1 95 ? -12.903 11.474 11.181 1.00 54.75 95 HIS A CA 1
ATOM 771 C C . HIS A 1 95 ? -11.906 11.178 12.304 1.00 54.75 95 HIS A C 1
ATOM 773 O O . HIS A 1 95 ? -10.697 11.297 12.135 1.00 54.75 95 HIS A O 1
ATOM 779 N N . GLY A 1 96 ? -12.438 10.850 13.482 1.00 61.97 96 GLY A N 1
ATOM 780 C CA . GLY A 1 96 ? -11.634 10.473 14.641 1.00 61.97 96 GLY A CA 1
ATOM 781 C C . GLY A 1 96 ? -10.689 9.303 14.349 1.00 61.97 96 GLY A C 1
ATOM 782 O O . GLY A 1 96 ? -11.032 8.407 13.588 1.00 61.97 96 GLY A O 1
ATOM 783 N N . ASN A 1 97 ? -9.508 9.339 14.971 1.00 82.75 97 ASN A N 1
ATOM 784 C CA . ASN A 1 97 ? -8.469 8.305 15.015 1.00 82.75 97 ASN A CA 1
ATOM 785 C C . ASN A 1 97 ? -8.439 7.399 13.775 1.00 82.75 97 ASN A C 1
ATOM 787 O O . ASN A 1 97 ? -8.849 6.239 13.834 1.00 82.75 97 ASN A O 1
ATOM 791 N N . VAL A 1 98 ? -7.925 7.926 12.667 1.00 88.88 98 VAL A N 1
ATOM 792 C CA . VAL A 1 98 ? -7.709 7.166 11.433 1.00 88.88 98 VAL A CA 1
ATOM 793 C C . VAL A 1 98 ? -6.218 6.964 11.230 1.00 88.88 98 VAL A C 1
ATOM 795 O O . VAL A 1 98 ? -5.438 7.910 11.317 1.00 88.88 98 VAL A O 1
ATOM 798 N N . TRP A 1 99 ? -5.815 5.729 10.957 1.00 92.44 99 TRP A N 1
ATOM 799 C CA . TRP A 1 99 ? -4.475 5.426 10.463 1.00 92.44 99 TRP A CA 1
ATOM 800 C C . TRP A 1 99 ? -4.555 4.958 9.024 1.00 92.44 99 TRP A C 1
ATOM 802 O O . TRP A 1 99 ? -5.579 4.438 8.579 1.00 92.44 99 TRP A O 1
ATOM 812 N N . HIS A 1 100 ? -3.449 5.108 8.314 1.00 92.06 100 HIS A N 1
ATOM 813 C CA . HIS A 1 100 ? -3.324 4.601 6.965 1.00 92.06 100 HIS A CA 1
ATOM 814 C C . HIS A 1 100 ? -1.988 3.886 6.788 1.00 92.06 100 HIS A C 1
ATOM 816 O O . HIS A 1 100 ? -0.961 4.305 7.320 1.00 92.0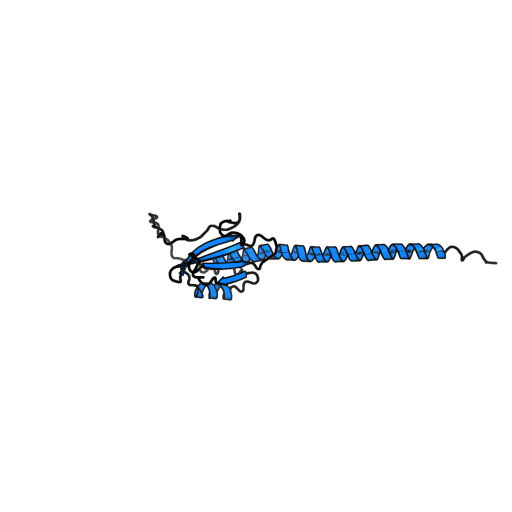6 100 HIS A O 1
ATOM 822 N N . VAL A 1 101 ? -2.030 2.766 6.072 1.00 93.38 101 VAL A N 1
ATOM 823 C CA . VAL A 1 101 ? -0.844 2.031 5.631 1.00 93.38 101 VAL A CA 1
ATOM 824 C C . VAL A 1 101 ? -0.776 2.146 4.126 1.00 93.38 101 VAL A C 1
ATOM 826 O O . VAL A 1 101 ? -1.661 1.656 3.424 1.00 93.38 101 VAL A O 1
ATOM 829 N N . SER A 1 102 ? 0.243 2.838 3.642 1.00 91.50 102 SER A N 1
ATOM 830 C CA . SER A 1 102 ? 0.437 3.144 2.229 1.00 91.50 102 SER A CA 1
ATOM 831 C C . SER A 1 102 ? 1.684 2.459 1.704 1.00 91.50 102 SER A C 1
ATOM 833 O O . SER A 1 102 ? 2.661 2.267 2.426 1.00 91.50 102 SER A O 1
ATOM 835 N N . THR A 1 103 ? 1.662 2.109 0.425 1.00 88.38 103 THR A N 1
ATOM 836 C CA . THR A 1 103 ? 2.888 1.780 -0.301 1.00 88.38 103 THR A CA 1
ATOM 837 C C . THR A 1 103 ? 3.719 3.048 -0.513 1.00 88.38 103 THR A C 1
ATOM 839 O O . THR A 1 103 ? 3.145 4.129 -0.644 1.00 88.38 103 THR A O 1
ATOM 842 N N . LEU A 1 104 ? 5.048 2.934 -0.582 1.00 81.75 104 LEU A N 1
ATOM 843 C CA . LEU A 1 104 ? 5.920 4.070 -0.909 1.00 81.75 104 LEU A CA 1
ATOM 844 C C . LEU A 1 104 ? 5.446 4.783 -2.187 1.00 81.75 104 LEU A C 1
ATOM 846 O O . LEU A 1 104 ? 5.212 4.151 -3.217 1.00 81.75 104 LEU A O 1
ATOM 850 N N . LEU A 1 105 ? 5.318 6.108 -2.097 1.00 68.50 105 LEU A N 1
ATOM 851 C CA . LEU A 1 105 ? 4.799 6.980 -3.149 1.00 68.50 105 LEU A CA 1
ATOM 852 C C . LEU A 1 105 ? 5.559 6.808 -4.473 1.00 68.50 105 LEU A C 1
ATOM 854 O O . LEU A 1 105 ? 6.698 7.255 -4.630 1.00 68.50 105 LEU A O 1
ATOM 858 N N . GLU A 1 106 ? 4.889 6.228 -5.466 1.00 67.44 106 GLU A N 1
ATOM 859 C CA . GLU A 1 106 ? 5.346 6.237 -6.851 1.00 67.44 106 GLU A CA 1
ATOM 860 C C . GLU A 1 106 ? 4.580 7.271 -7.681 1.00 67.44 106 GLU A C 1
ATOM 862 O O . GLU A 1 106 ? 3.351 7.254 -7.763 1.00 67.44 106 GLU A O 1
ATOM 867 N N . PHE A 1 107 ? 5.311 8.163 -8.355 1.00 66.81 107 PHE A N 1
ATOM 868 C CA . PHE A 1 107 ? 4.711 9.199 -9.195 1.00 66.81 107 PHE A CA 1
ATOM 869 C C . PHE A 1 107 ? 3.861 8.586 -10.323 1.00 66.81 107 PHE A C 1
ATOM 871 O O . PHE A 1 107 ? 4.364 7.811 -11.141 1.00 66.81 107 PHE A O 1
ATOM 878 N N . GLY A 1 108 ? 2.578 8.955 -10.378 1.00 67.31 108 GLY A N 1
ATOM 879 C CA . GLY A 1 108 ? 1.630 8.479 -11.391 1.00 67.31 108 GLY A CA 1
ATOM 880 C C . GLY A 1 108 ? 1.135 7.042 -11.189 1.00 67.31 108 GLY A C 1
ATOM 881 O O . GLY A 1 108 ? 0.580 6.459 -12.122 1.00 67.31 108 GLY A O 1
ATOM 882 N N . ALA A 1 109 ? 1.352 6.445 -10.015 1.00 70.44 109 ALA A N 1
ATOM 883 C CA . ALA A 1 109 ? 0.822 5.132 -9.671 1.00 70.44 109 ALA A CA 1
ATOM 884 C C . ALA A 1 109 ? -0.465 5.253 -8.845 1.00 70.44 109 ALA A C 1
ATOM 886 O O . ALA A 1 109 ? -0.550 6.046 -7.915 1.00 70.44 109 ALA A O 1
ATOM 887 N N . SER A 1 110 ? -1.455 4.414 -9.154 1.00 79.81 110 SER A N 1
ATOM 888 C CA . SER A 1 110 ? -2.638 4.222 -8.310 1.00 79.81 110 SER A CA 1
ATOM 889 C C . SER A 1 110 ? -2.263 3.362 -7.098 1.00 79.81 110 SER A C 1
ATOM 891 O O . SER A 1 110 ? -2.507 2.149 -7.083 1.00 79.81 110 SER A O 1
ATOM 893 N N . ASN A 1 111 ? -1.604 3.987 -6.122 1.00 88.12 111 ASN A N 1
ATOM 894 C CA . ASN A 1 111 ? -1.123 3.331 -4.911 1.00 88.12 111 ASN A CA 1
ATOM 895 C C . ASN A 1 111 ? -2.296 2.871 -4.051 1.00 88.12 111 ASN A C 1
ATOM 897 O O . ASN A 1 111 ? -3.319 3.554 -3.934 1.00 88.12 111 ASN A O 1
ATOM 901 N N . TRP A 1 112 ? -2.154 1.679 -3.480 1.00 92.06 112 TRP A N 1
ATOM 902 C CA . TRP A 1 112 ? -3.142 1.142 -2.557 1.00 92.06 112 TRP A CA 1
ATOM 903 C C . TRP A 1 112 ? -2.827 1.634 -1.155 1.00 92.06 112 TRP A C 1
ATOM 905 O O . TRP A 1 112 ? -1.682 1.611 -0.711 1.00 92.06 112 TRP A O 1
ATOM 915 N N . VAL A 1 113 ? -3.876 2.043 -0.458 1.00 93.81 113 VAL A N 1
ATOM 916 C CA . VAL A 1 113 ? -3.813 2.501 0.920 1.00 93.81 113 VAL A CA 1
ATOM 917 C C . VAL A 1 113 ? -4.823 1.710 1.729 1.00 93.81 113 VAL A C 1
ATOM 919 O O . VAL A 1 113 ? -6.003 1.624 1.378 1.00 93.81 113 VAL A O 1
ATOM 922 N N . LEU A 1 114 ? -4.353 1.114 2.817 1.00 95.75 114 LEU A N 1
ATOM 923 C CA . LEU A 1 114 ? -5.182 0.462 3.812 1.00 95.75 114 LEU A CA 1
ATOM 924 C C . LEU A 1 114 ? -5.553 1.483 4.887 1.00 95.75 114 LEU A C 1
ATOM 926 O O . LEU A 1 114 ? -4.718 1.894 5.685 1.00 95.75 114 LEU A O 1
ATOM 930 N N . TRP A 1 115 ? -6.818 1.868 4.909 1.00 94.12 115 TRP A N 1
ATOM 931 C CA . TRP A 1 115 ? -7.409 2.751 5.902 1.00 94.12 115 TRP A CA 1
ATOM 932 C C . TRP A 1 115 ? -7.858 1.937 7.106 1.00 94.12 115 TRP A C 1
ATOM 934 O O . TRP A 1 115 ? -8.599 0.967 6.943 1.00 94.12 115 TRP A O 1
ATOM 944 N N . LEU A 1 116 ? -7.435 2.343 8.300 1.00 94.44 116 LEU A N 1
ATOM 945 C CA . LEU A 1 116 ? -7.765 1.721 9.578 1.00 94.44 116 LEU A CA 1
ATOM 946 C C . LEU A 1 116 ? -8.511 2.746 10.434 1.00 94.44 116 LEU A C 1
ATOM 948 O O . LEU A 1 116 ? -7.966 3.798 10.771 1.00 94.44 116 LEU A O 1
ATOM 952 N N . TYR A 1 117 ? -9.751 2.442 10.800 1.00 92.00 117 TYR A N 1
ATOM 953 C CA . TYR A 1 117 ? -10.580 3.331 11.613 1.00 92.00 117 TYR A CA 1
ATOM 954 C C . TYR A 1 117 ? -10.658 2.804 13.035 1.00 92.00 117 TYR A C 1
ATOM 956 O O . TYR A 1 117 ? -10.860 1.605 13.243 1.00 92.00 117 TYR A O 1
ATOM 964 N N . PHE A 1 118 ? -10.542 3.703 14.009 1.00 91.25 118 PHE A N 1
ATOM 965 C CA . PHE A 1 118 ? -10.550 3.349 15.421 1.00 91.25 118 PHE A CA 1
ATOM 966 C C . PHE A 1 118 ? -11.687 4.042 16.174 1.00 91.25 118 PHE A C 1
ATOM 968 O O . PHE A 1 118 ? -11.966 5.221 15.970 1.00 91.25 118 PHE A O 1
ATOM 975 N N . SER A 1 119 ? -12.292 3.311 17.107 1.00 89.19 119 SER A N 1
ATOM 976 C CA . SER A 1 119 ? -13.176 3.833 18.156 1.00 89.19 119 SER A CA 1
ATOM 977 C C . SER A 1 119 ? -12.688 3.295 19.489 1.00 89.19 119 SER A C 1
ATOM 979 O O . SER A 1 119 ? -12.305 2.130 19.566 1.00 89.19 119 SER A O 1
ATOM 981 N N . ASP A 1 120 ? -12.670 4.130 20.527 1.00 87.81 120 ASP A N 1
ATOM 982 C CA . ASP A 1 120 ? -12.303 3.704 21.888 1.00 87.81 120 ASP A CA 1
ATOM 983 C C . ASP A 1 120 ? -10.972 2.925 21.938 1.00 87.81 120 ASP A C 1
ATOM 985 O O . ASP A 1 120 ? -10.836 1.891 22.591 1.00 87.81 120 ASP A O 1
ATOM 989 N N . SER A 1 121 ? -9.983 3.416 21.181 1.00 88.44 121 SER A N 1
ATOM 990 C CA . SER A 1 121 ? -8.635 2.835 21.045 1.00 88.44 121 SER A CA 1
ATOM 991 C C . SER A 1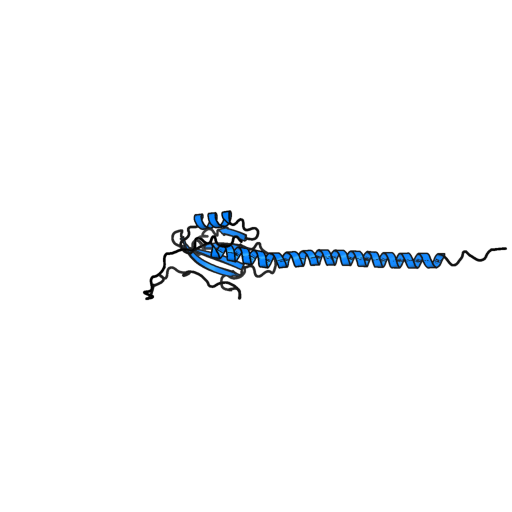 121 ? -8.567 1.439 20.410 1.00 88.44 121 SER A C 1
ATOM 993 O O . SER A 1 121 ? -7.509 0.807 20.432 1.00 88.44 121 SER A O 1
ATOM 995 N N . ARG A 1 122 ? -9.656 0.965 19.798 1.00 92.88 122 ARG A N 1
ATOM 996 C CA . ARG A 1 122 ? -9.718 -0.308 19.070 1.00 92.88 122 ARG A CA 1
ATOM 997 C C . ARG A 1 122 ? -10.117 -0.094 17.622 1.00 92.88 122 ARG A C 1
ATOM 999 O O . ARG A 1 122 ? -10.946 0.757 17.309 1.00 92.88 122 ARG A O 1
ATOM 1006 N N . MET A 1 123 ? -9.527 -0.877 16.730 1.00 93.75 123 MET A N 1
ATOM 1007 C CA . MET A 1 123 ? -9.871 -0.851 15.315 1.00 93.75 123 MET A CA 1
ATOM 1008 C C . MET A 1 123 ? -11.305 -1.354 15.122 1.00 93.75 123 MET A C 1
ATOM 1010 O O . MET A 1 123 ? -11.641 -2.437 15.587 1.00 93.75 123 MET A O 1
ATOM 1014 N N . THR A 1 124 ? -12.152 -0.589 14.439 1.00 93.00 124 THR A N 1
ATOM 1015 C CA . THR A 1 124 ? -13.563 -0.932 14.175 1.00 93.00 124 THR A CA 1
ATOM 1016 C C . THR A 1 124 ? -13.810 -1.348 12.736 1.00 93.00 124 THR A C 1
ATOM 1018 O O . THR A 1 124 ? -14.724 -2.124 12.458 1.00 93.00 124 THR A O 1
ATOM 1021 N N . SER A 1 125 ? -13.007 -0.830 11.808 1.00 93.50 125 SER A N 1
ATOM 1022 C CA . SER A 1 125 ? -13.085 -1.199 10.401 1.00 93.50 125 SER A CA 1
ATOM 1023 C C . SER A 1 125 ? -11.767 -0.958 9.685 1.00 93.50 125 SER A C 1
ATOM 1025 O O . SER A 1 125 ? -10.949 -0.142 10.115 1.00 93.50 125 SER A O 1
ATOM 1027 N N . MET A 1 126 ? -11.588 -1.662 8.571 1.00 95.06 126 MET A N 1
ATOM 1028 C CA . MET A 1 126 ? -10.475 -1.460 7.656 1.00 95.06 126 MET A CA 1
ATOM 1029 C C . MET A 1 126 ? -10.936 -1.541 6.202 1.00 95.06 126 MET A C 1
ATOM 1031 O O . MET A 1 126 ? -11.837 -2.315 5.860 1.00 95.06 126 MET A O 1
ATOM 1035 N N . LYS A 1 127 ? -10.316 -0.739 5.337 1.00 95.12 127 LYS A N 1
ATOM 1036 C CA . LYS A 1 127 ? -10.700 -0.607 3.926 1.00 95.12 127 LYS A CA 1
ATOM 1037 C C . LYS A 1 127 ? -9.477 -0.399 3.052 1.00 95.12 127 LYS A C 1
ATOM 1039 O O . LYS A 1 127 ? -8.597 0.367 3.414 1.00 95.12 127 LYS A O 1
ATOM 1044 N N . VAL A 1 128 ? -9.451 -1.013 1.874 1.00 95.19 128 VAL A N 1
ATOM 1045 C CA . VAL A 1 128 ? -8.400 -0.758 0.875 1.00 95.19 128 VAL A CA 1
ATOM 1046 C C . VAL A 1 128 ? -8.932 0.218 -0.168 1.00 95.19 128 VAL A C 1
ATOM 1048 O O . VAL A 1 128 ? -9.991 -0.019 -0.758 1.00 95.19 128 VAL A O 1
ATOM 1051 N N . ARG A 1 129 ? -8.230 1.332 -0.370 1.00 94.38 129 ARG A N 1
ATOM 1052 C CA . ARG A 1 129 ? -8.601 2.433 -1.273 1.00 94.38 129 ARG A CA 1
ATOM 1053 C C . ARG A 1 129 ? -7.409 2.907 -2.082 1.00 94.38 129 ARG A C 1
ATOM 1055 O O . ARG A 1 129 ? -6.285 2.486 -1.827 1.00 94.38 129 ARG A O 1
ATOM 1062 N N . LEU A 1 130 ? -7.669 3.756 -3.068 1.00 91.56 130 LEU A N 1
ATOM 1063 C CA . LEU A 1 130 ? -6.605 4.491 -3.737 1.00 91.56 130 LEU A CA 1
ATOM 1064 C C . LEU A 1 130 ? -6.128 5.653 -2.869 1.00 91.56 130 LEU A C 1
ATOM 1066 O O . LEU A 1 130 ? -6.924 6.277 -2.171 1.00 91.56 130 LEU A O 1
ATOM 1070 N N . GLU A 1 131 ? -4.835 5.946 -2.944 1.00 86.62 131 GLU A N 1
ATOM 1071 C CA . GLU A 1 131 ? -4.214 7.074 -2.245 1.00 86.62 131 GLU A CA 1
ATOM 1072 C C . GLU A 1 131 ? -4.885 8.413 -2.580 1.00 86.62 131 GLU A C 1
ATOM 1074 O O . GLU A 1 131 ? -5.222 9.178 -1.680 1.00 86.62 131 GLU A O 1
ATOM 1079 N N . ASP A 1 132 ? -5.186 8.640 -3.860 1.00 84.94 132 ASP A N 1
ATOM 1080 C CA . ASP A 1 132 ? -5.824 9.873 -4.336 1.00 84.94 132 ASP A CA 1
ATOM 1081 C C . ASP A 1 132 ? -7.299 10.004 -3.914 1.00 84.94 132 ASP A C 1
ATOM 1083 O O . ASP A 1 132 ? -7.900 11.073 -4.048 1.00 84.94 132 ASP A O 1
ATOM 1087 N N . SER A 1 133 ? -7.938 8.914 -3.468 1.00 84.88 133 SER A N 1
ATOM 1088 C CA . SER A 1 133 ? -9.360 8.932 -3.134 1.00 84.88 133 SER A CA 1
ATOM 1089 C C . SER A 1 133 ? -9.785 7.810 -2.188 1.00 84.88 133 SER A C 1
ATOM 1091 O O . SER A 1 133 ? -9.906 6.647 -2.579 1.00 84.88 133 SER A O 1
ATOM 1093 N N . GLU A 1 134 ? -10.192 8.194 -0.976 1.00 84.94 134 GLU A N 1
ATOM 1094 C CA . GLU A 1 134 ? -10.825 7.307 0.016 1.00 84.94 134 GLU A CA 1
ATOM 1095 C C . GLU A 1 134 ? -12.132 6.664 -0.502 1.00 84.94 134 GLU A C 1
ATOM 1097 O O . GLU A 1 134 ? -12.575 5.617 -0.025 1.00 84.94 134 GLU A O 1
ATOM 1102 N N . ASN A 1 135 ? -12.762 7.262 -1.515 1.00 88.12 135 ASN A N 1
ATOM 1103 C CA . ASN A 1 135 ? -14.021 6.769 -2.071 1.00 88.12 135 ASN A CA 1
ATOM 1104 C C . ASN A 1 135 ? -13.823 5.757 -3.205 1.00 88.12 135 ASN A C 1
ATOM 1106 O O . ASN A 1 135 ? -14.761 5.031 -3.538 1.00 88.12 135 ASN A O 1
ATOM 1110 N N . ILE A 1 136 ? -12.625 5.679 -3.79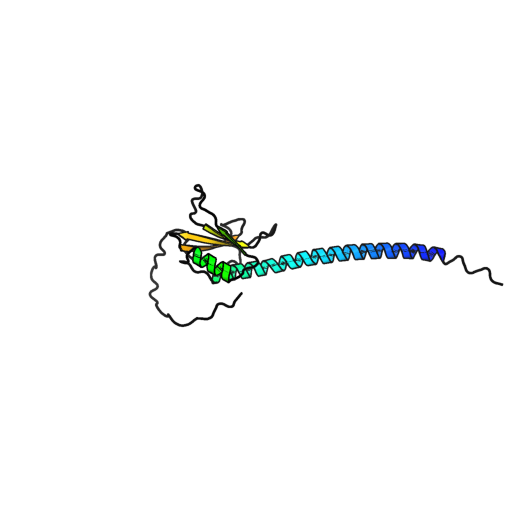3 1.00 91.62 136 ILE A N 1
ATOM 1111 C CA . ILE A 1 136 ? -12.360 4.785 -4.920 1.00 91.62 136 ILE A CA 1
ATOM 1112 C C . ILE A 1 136 ? -11.754 3.486 -4.401 1.00 91.62 136 ILE A C 1
ATOM 1114 O O . ILE A 1 136 ? -10.631 3.442 -3.895 1.00 91.62 136 ILE A O 1
ATOM 1118 N N . LYS A 1 137 ? -12.514 2.400 -4.554 1.00 93.56 137 LYS A N 1
ATOM 1119 C CA . LYS A 1 137 ? -12.035 1.044 -4.303 1.00 93.56 137 LYS A CA 1
ATOM 1120 C C . LYS A 1 137 ? -11.353 0.497 -5.568 1.00 93.56 137 LYS A C 1
ATOM 1122 O O . LYS A 1 137 ? -12.004 0.460 -6.613 1.00 93.56 137 LYS A O 1
ATOM 1127 N N . PRO A 1 138 ? -10.083 0.056 -5.499 1.00 91.31 138 PRO A N 1
ATOM 1128 C CA . PRO A 1 138 ? -9.435 -0.628 -6.615 1.00 91.31 138 PRO A CA 1
ATOM 1129 C C . PRO A 1 138 ? -10.194 -1.901 -7.006 1.00 91.31 138 PRO A C 1
ATOM 1131 O O . PRO A 1 138 ? -10.739 -2.579 -6.136 1.00 91.31 138 PRO A O 1
ATOM 1134 N N . HIS A 1 139 ? -10.192 -2.251 -8.294 1.00 89.81 139 HIS A N 1
ATOM 1135 C CA . HIS A 1 139 ? -10.919 -3.420 -8.808 1.00 89.81 139 HIS A CA 1
ATOM 1136 C C . HIS A 1 139 ? -10.537 -4.724 -8.086 1.00 89.81 139 HIS A C 1
ATOM 1138 O O . HIS A 1 139 ? -11.414 -5.470 -7.661 1.00 89.81 139 HIS A O 1
ATOM 1144 N N . ASP A 1 140 ? -9.239 -4.949 -7.871 1.00 90.25 140 ASP A N 1
ATOM 1145 C CA . ASP A 1 140 ? -8.727 -6.184 -7.261 1.00 90.25 140 ASP A CA 1
ATOM 1146 C C . ASP A 1 140 ? -8.633 -6.106 -5.726 1.00 90.25 140 ASP A C 1
ATOM 1148 O O . ASP A 1 140 ? -8.103 -7.010 -5.079 1.00 90.25 140 ASP A O 1
ATOM 1152 N N . ALA A 1 141 ? -9.111 -5.015 -5.116 1.00 92.19 141 ALA A N 1
ATOM 1153 C CA . ALA A 1 141 ? -9.014 -4.838 -3.674 1.00 92.19 141 ALA A CA 1
ATOM 1154 C C . ALA A 1 141 ? -9.982 -5.774 -2.925 1.00 92.19 141 ALA A C 1
ATOM 1156 O O . ALA A 1 141 ? -11.157 -5.894 -3.299 1.00 92.19 141 ALA A O 1
ATOM 1157 N N . PRO A 1 142 ? -9.546 -6.377 -1.803 1.00 93.75 142 PRO A N 1
ATOM 1158 C CA . PRO A 1 142 ? -10.380 -7.278 -1.017 1.00 93.75 142 PRO A CA 1
ATOM 1159 C C . PRO A 1 142 ? -11.614 -6.559 -0.438 1.00 93.75 142 PRO A C 1
ATOM 1161 O O . PRO A 1 142 ? -11.677 -5.324 -0.414 1.00 93.75 142 PRO A O 1
ATOM 1164 N N . PRO A 1 143 ? -12.642 -7.295 0.021 1.00 94.25 143 PRO A N 1
ATOM 1165 C CA . PRO A 1 143 ? -13.796 -6.714 0.707 1.00 94.25 143 PRO A CA 1
ATOM 1166 C C . PRO A 1 143 ? -13.395 -5.845 1.906 1.00 94.25 143 PRO A C 1
ATOM 1168 O O . PRO A 1 143 ? -12.395 -6.108 2.574 1.00 94.25 143 PRO A O 1
ATOM 1171 N N . ASP A 1 144 ? -14.183 -4.811 2.187 1.00 94.50 144 ASP A N 1
ATOM 1172 C CA . ASP A 1 144 ? -14.004 -4.024 3.408 1.00 94.50 144 ASP A CA 1
ATOM 1173 C C . ASP A 1 144 ? -14.409 -4.868 4.624 1.00 94.50 144 ASP A C 1
ATOM 1175 O O . ASP A 1 144 ? -15.322 -5.689 4.524 1.00 94.50 144 ASP A O 1
ATOM 1179 N N . ILE A 1 145 ? -13.743 -4.671 5.765 1.00 93.38 145 ILE A N 1
ATOM 1180 C CA . ILE A 1 145 ? -14.056 -5.388 7.010 1.00 93.38 145 ILE A CA 1
ATOM 1181 C C . ILE A 1 145 ? -14.537 -4.385 8.058 1.00 93.38 145 ILE A C 1
ATOM 1183 O O . ILE A 1 145 ? -13.919 -3.337 8.252 1.00 93.38 145 ILE A O 1
ATOM 1187 N N . GLY A 1 146 ? -15.611 -4.736 8.767 1.00 88.31 146 GLY A N 1
ATOM 1188 C CA . GLY A 1 146 ? -16.183 -3.937 9.850 1.00 88.31 146 GLY A CA 1
ATOM 1189 C C . GLY A 1 146 ? -17.132 -2.835 9.373 1.00 88.31 146 GLY A C 1
ATOM 1190 O O . GLY A 1 146 ? -17.358 -2.641 8.178 1.00 88.31 146 GLY A O 1
ATOM 1191 N N . THR A 1 147 ? -17.699 -2.101 10.330 1.00 75.56 147 THR A N 1
ATOM 1192 C CA . THR A 1 147 ? -18.694 -1.052 10.059 1.00 75.56 147 THR A CA 1
ATOM 1193 C C . THR A 1 147 ? -18.074 0.304 10.348 1.00 75.56 147 THR A C 1
ATOM 1195 O O . THR A 1 147 ? -17.712 0.608 11.479 1.00 75.56 147 THR A O 1
ATOM 1198 N N . ALA A 1 148 ? -17.951 1.141 9.318 1.00 61.22 148 ALA A N 1
ATOM 1199 C CA . ALA A 1 148 ? -17.211 2.407 9.380 1.00 61.22 148 ALA A CA 1
ATOM 1200 C C . ALA A 1 148 ? -17.873 3.518 10.218 1.00 61.22 148 ALA A C 1
ATOM 1202 O O . ALA A 1 148 ? -17.412 4.655 10.224 1.00 61.22 148 ALA A O 1
ATOM 1203 N N . ARG A 1 149 ? -18.975 3.219 10.901 1.00 54.66 149 ARG A N 1
ATOM 1204 C CA . ARG A 1 149 ? -19.663 4.109 11.837 1.00 54.66 149 ARG A CA 1
ATOM 1205 C C . ARG A 1 149 ? -20.207 3.233 12.948 1.00 54.66 149 ARG A C 1
ATOM 1207 O O . ARG A 1 149 ? -20.581 2.102 12.657 1.00 54.66 149 ARG A O 1
ATOM 1214 N N . GLY A 1 150 ? -20.286 3.756 14.170 1.00 48.88 150 GLY A N 1
ATOM 1215 C CA . GLY A 1 150 ? -20.850 3.100 15.359 1.00 48.88 150 GLY A CA 1
ATOM 1216 C C . GLY A 1 150 ? -22.339 2.738 15.260 1.00 48.88 150 GLY A C 1
ATOM 1217 O O . GLY A 1 150 ? -23.070 2.856 16.235 1.00 48.88 150 GLY A O 1
ATOM 1218 N N . VAL A 1 151 ? -22.807 2.315 14.087 1.00 45.28 151 VAL A N 1
ATOM 1219 C CA . VAL A 1 151 ? -23.990 1.489 13.946 1.00 45.28 151 VAL A CA 1
ATOM 1220 C C . VAL A 1 151 ? -23.598 0.137 14.540 1.00 45.28 151 VAL A C 1
ATOM 1222 O O . VAL A 1 151 ? -22.725 -0.532 13.977 1.00 45.28 151 VAL A O 1
ATOM 1225 N N . PRO A 1 152 ? -24.166 -0.257 15.691 1.00 41.06 152 PRO A N 1
ATOM 1226 C CA . PRO A 1 152 ? -23.953 -1.595 16.204 1.00 41.06 152 PRO A CA 1
ATOM 1227 C C . PRO A 1 152 ? -24.345 -2.557 15.091 1.00 41.06 152 PRO A C 1
ATOM 1229 O O . PRO A 1 152 ? -25.433 -2.448 14.520 1.00 41.06 152 PRO A O 1
ATOM 1232 N N . VAL A 1 153 ? -23.436 -3.468 14.751 1.00 47.94 153 VAL A N 1
ATOM 1233 C CA . VAL A 1 153 ? -23.778 -4.619 13.925 1.00 47.94 153 VAL A CA 1
ATOM 1234 C C . VAL A 1 153 ? -24.815 -5.372 14.742 1.00 47.94 153 VAL A C 1
ATOM 1236 O O . VAL A 1 153 ? -24.488 -6.085 15.685 1.00 47.94 153 VAL A O 1
ATOM 1239 N N . SER A 1 154 ? -26.090 -5.106 14.466 1.00 38.62 154 SER A N 1
ATOM 1240 C CA . SER A 1 154 ? -27.172 -5.914 14.985 1.00 38.62 154 SER A CA 1
ATOM 1241 C C . SER A 1 154 ? -26.943 -7.277 14.360 1.00 38.62 154 SER A C 1
ATOM 1243 O O . SER A 1 154 ? -27.142 -7.459 13.159 1.00 38.62 154 SER A O 1
ATOM 1245 N N . CYS A 1 155 ? -26.412 -8.200 15.158 1.00 42.94 155 CYS A N 1
ATOM 1246 C CA . CYS A 1 155 ? -26.349 -9.611 14.835 1.00 42.94 155 CYS A CA 1
ATOM 1247 C C . CYS A 1 155 ? -27.794 -10.110 14.714 1.00 42.94 155 CYS A C 1
ATOM 1249 O O . CYS A 1 155 ? -28.339 -10.719 15.633 1.00 42.94 155 CYS A O 1
ATOM 1251 N N . VAL A 1 156 ? -28.454 -9.794 13.601 1.00 44.38 156 VAL A N 1
ATOM 1252 C CA . VAL A 1 156 ? -29.755 -10.347 13.257 1.00 44.38 156 VAL A CA 1
ATOM 1253 C C . VAL A 1 156 ? -29.495 -11.768 12.783 1.00 44.38 156 VAL A C 1
ATOM 1255 O O . VAL A 1 156 ? -29.228 -12.019 11.615 1.00 44.38 156 VAL A O 1
ATOM 1258 N N . GLY A 1 157 ? -29.525 -12.680 13.753 1.00 46.34 157 GLY A N 1
ATOM 1259 C CA . GLY A 1 157 ? -29.976 -14.052 13.575 1.00 46.34 157 GLY A CA 1
ATOM 1260 C C . GLY A 1 157 ? -29.214 -14.893 12.559 1.00 46.34 157 GLY A C 1
ATOM 1261 O O . GLY A 1 157 ? -29.776 -15.270 11.539 1.00 46.34 157 GLY A O 1
ATOM 1262 N N . VAL A 1 158 ? -28.002 -15.321 12.908 1.00 46.62 158 VAL A N 1
ATOM 1263 C CA . VAL A 1 158 ? -27.531 -16.644 12.479 1.00 46.62 158 VAL A CA 1
ATOM 1264 C C . VAL A 1 158 ? -27.112 -17.398 13.732 1.00 46.62 158 VAL A C 1
ATOM 1266 O O . VAL A 1 158 ? -25.978 -17.326 14.195 1.00 46.62 158 VAL A O 1
ATOM 1269 N N . ALA A 1 159 ? -28.093 -18.065 14.338 1.00 48.62 159 ALA A N 1
ATOM 1270 C CA . ALA A 1 159 ? -27.847 -19.110 15.314 1.00 48.62 159 ALA A CA 1
ATOM 1271 C C . ALA A 1 159 ? -27.171 -20.273 14.576 1.00 48.62 159 ALA A C 1
ATOM 1273 O O . ALA A 1 159 ? -27.815 -21.002 13.825 1.00 48.62 159 ALA A O 1
ATOM 1274 N N . GLY A 1 160 ? -25.861 -20.389 14.750 1.00 41.38 160 GLY A N 1
ATOM 1275 C CA . GLY A 1 160 ? -25.037 -21.414 14.127 1.00 41.38 160 GLY A CA 1
ATOM 1276 C C . GLY A 1 160 ? -23.633 -21.364 14.705 1.00 41.38 160 GLY A C 1
ATOM 1277 O O . GLY A 1 160 ? -22.726 -20.821 14.088 1.00 41.38 160 GLY A O 1
ATOM 1278 N N . CYS A 1 161 ? -23.493 -21.866 15.931 1.00 39.53 161 CYS A N 1
ATOM 1279 C CA . CYS A 1 161 ? -22.212 -22.217 16.537 1.00 39.53 161 CYS A CA 1
ATOM 1280 C C . CYS A 1 161 ? -21.467 -23.280 15.703 1.00 39.53 161 CYS A C 1
ATOM 1282 O O . CYS A 1 161 ? -22.083 -23.907 14.840 1.00 39.53 161 CYS A O 1
ATOM 1284 N N . VAL A 1 162 ? -20.214 -23.550 16.114 1.00 45.22 162 VAL A N 1
ATOM 1285 C CA . VAL A 1 162 ? -19.257 -24.599 15.678 1.00 45.22 162 VAL A CA 1
ATOM 1286 C C . VAL A 1 162 ? -18.219 -24.026 14.681 1.00 45.22 162 VAL A C 1
ATOM 1288 O O . VAL A 1 162 ? -18.598 -23.533 13.630 1.00 45.22 162 VAL A O 1
ATOM 1291 N N . ASP A 1 163 ? -16.903 -23.981 14.923 1.00 38.41 163 ASP A N 1
ATOM 1292 C CA . ASP A 1 163 ? -16.061 -24.705 15.880 1.00 38.41 163 ASP A CA 1
ATOM 1293 C C . ASP A 1 163 ? -14.840 -23.887 16.330 1.00 38.41 163 ASP A C 1
ATOM 1295 O O . ASP A 1 163 ? -14.145 -23.246 15.542 1.00 38.41 163 ASP A O 1
ATOM 1299 N N . GLU A 1 164 ? -14.551 -24.018 17.619 1.00 53.94 164 GLU A N 1
ATOM 1300 C CA . GLU A 1 164 ? -13.293 -23.698 18.276 1.00 53.94 164 GLU A CA 1
ATOM 1301 C C . GLU A 1 164 ? -12.386 -24.932 18.165 1.00 53.94 164 GLU A C 1
ATOM 1303 O O . GLU A 1 164 ? -12.283 -25.727 19.094 1.00 53.94 164 GLU A O 1
ATOM 1308 N N . SER A 1 165 ? -11.747 -25.156 17.012 1.00 49.72 165 SER A N 1
ATOM 1309 C CA . SER A 1 165 ? -10.572 -26.031 16.970 1.00 49.72 1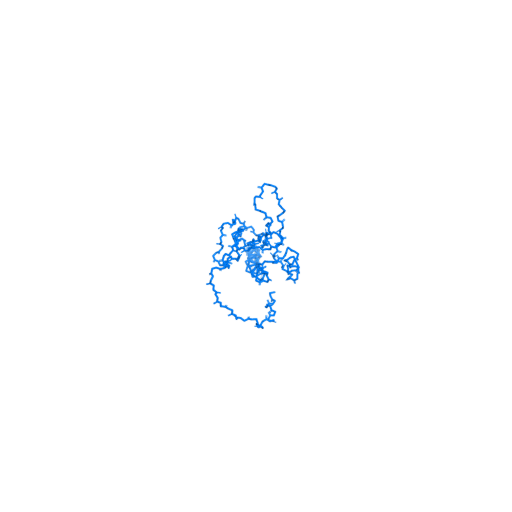65 SER A CA 1
ATOM 1310 C C . SER A 1 165 ? -9.659 -25.746 15.775 1.00 49.72 165 SER A C 1
ATOM 1312 O O . SER A 1 165 ? -10.082 -25.683 14.627 1.00 49.72 165 SER A O 1
ATOM 1314 N N . ALA A 1 166 ? -8.373 -25.608 16.098 1.00 47.88 166 ALA A N 1
ATOM 1315 C CA . ALA A 1 166 ? -7.234 -25.875 15.232 1.00 47.88 166 ALA A CA 1
ATOM 1316 C C . ALA A 1 166 ? -7.146 -25.100 13.905 1.00 47.88 166 ALA A C 1
ATOM 1318 O O . ALA A 1 166 ? -7.421 -25.633 12.836 1.00 47.88 166 ALA A O 1
ATOM 1319 N N . ASN A 1 167 ? -6.522 -23.919 13.946 1.00 45.69 167 ASN A N 1
ATOM 1320 C CA . ASN A 1 167 ? -5.486 -23.664 12.949 1.00 45.69 167 ASN A CA 1
ATOM 1321 C C . ASN A 1 167 ? -4.400 -22.722 13.473 1.00 45.69 167 ASN A C 1
ATOM 1323 O O . ASN A 1 167 ? -4.316 -21.554 13.114 1.00 45.69 167 ASN A O 1
ATOM 1327 N N . THR A 1 168 ? -3.484 -23.271 14.269 1.00 44.88 168 THR A N 1
ATOM 1328 C CA . THR A 1 168 ? -2.133 -22.717 14.454 1.00 44.88 168 THR A CA 1
ATOM 1329 C C . THR A 1 168 ? -1.282 -22.927 13.193 1.00 44.88 168 THR A C 1
ATOM 1331 O O . THR A 1 168 ? -0.078 -23.172 13.275 1.00 44.88 168 THR A O 1
ATOM 1334 N N . ALA A 1 169 ? -1.885 -22.851 12.003 1.00 42.59 169 ALA A N 1
ATOM 1335 C CA . ALA A 1 169 ? -1.131 -22.534 10.813 1.00 42.59 169 ALA A CA 1
ATOM 1336 C C . ALA A 1 169 ? -0.669 -21.100 11.021 1.00 42.59 169 ALA A C 1
ATOM 1338 O O . ALA A 1 169 ? -1.453 -20.157 10.920 1.00 42.59 169 ALA A O 1
ATOM 1339 N N . ARG A 1 170 ? 0.615 -20.939 11.362 1.00 47.72 170 ARG A N 1
ATOM 1340 C CA . ARG A 1 170 ? 1.281 -19.661 11.131 1.00 47.72 170 ARG A CA 1
ATOM 1341 C C . ARG A 1 170 ? 0.869 -19.242 9.719 1.00 47.72 170 ARG A C 1
ATOM 1343 O O . ARG A 1 170 ? 1.035 -20.073 8.816 1.00 47.72 170 ARG A O 1
ATOM 1350 N N . PRO A 1 171 ? 0.295 -18.041 9.524 1.00 48.06 171 PRO A N 1
ATOM 1351 C CA . PRO A 1 171 ? 0.075 -17.559 8.173 1.00 48.06 171 PRO A CA 1
ATOM 1352 C C . PRO A 1 171 ? 1.408 -17.724 7.436 1.00 48.06 171 PRO A C 1
ATOM 1354 O O . PRO A 1 171 ? 2.458 -17.545 8.074 1.00 48.06 171 PRO A O 1
ATOM 1357 N N . PRO A 1 172 ? 1.402 -18.166 6.165 1.00 49.03 172 PRO A N 1
ATOM 1358 C CA . PRO A 1 172 ? 2.632 -18.190 5.394 1.00 49.03 172 PRO A CA 1
ATOM 1359 C C . PRO A 1 172 ? 3.286 -16.828 5.597 1.00 49.03 172 PRO A C 1
ATOM 1361 O O . PRO A 1 172 ? 2.631 -15.799 5.424 1.00 49.03 172 PRO A O 1
ATOM 1364 N N . LEU A 1 173 ? 4.522 -16.846 6.099 1.00 54.84 173 LEU A N 1
ATOM 1365 C CA . LEU A 1 173 ? 5.346 -15.654 6.112 1.00 54.84 173 LEU A CA 1
ATOM 1366 C C . LEU A 1 173 ? 5.394 -15.209 4.653 1.00 54.84 173 LEU A C 1
ATOM 1368 O O . LEU A 1 173 ? 5.976 -15.896 3.813 1.00 54.84 173 LEU A O 1
ATOM 1372 N N . CYS A 1 174 ? 4.673 -14.136 4.363 1.00 60.22 174 CYS A N 1
ATOM 1373 C CA . CYS A 1 174 ? 5.176 -13.159 3.427 1.00 60.22 174 CYS A CA 1
ATOM 1374 C C . CYS A 1 174 ? 6.514 -12.668 4.022 1.00 60.22 174 CYS A C 1
ATOM 1376 O O . CYS A 1 174 ? 7.473 -12.539 3.245 1.00 60.22 174 CYS A O 1
#